Protein AF-A0A8X6UUN3-F1 (afdb_monomer)

pLDDT: mean 73.1, std 19.61, range [37.25, 91.31]

Secondary structure (DSSP, 8-state):
---HHHHHHHHHHHHTT--HHHHHHHHHHHHTSPPPPHHHHHHHHHHHHHH--GGGTTS----------------------

Sequence (81 aa):
MFSIKERLVVVSVRLQGISYEQARENFVPKFKKLGPSKQPIRNFVNKFQRIGNVADESRSQGHQRHKTNENTKSRSPTATT

Mean predicted aligned error: 13.79 Å

Radius of gyration: 19.44 Å; Cα contacts (8 Å, |Δi|>4): 38; chains: 1; bounding box: 53×35×51 Å

Structure (mmCIF, N/CA/C/O backbone):
data_AF-A0A8X6UUN3-F1
#
_entry.id   AF-A0A8X6UUN3-F1
#
loop_
_atom_site.group_PDB
_atom_site.id
_atom_site.type_symbol
_atom_site.label_atom_id
_atom_site.label_alt_id
_atom_site.label_comp_id
_atom_site.label_asym_id
_atom_site.label_entity_id
_atom_s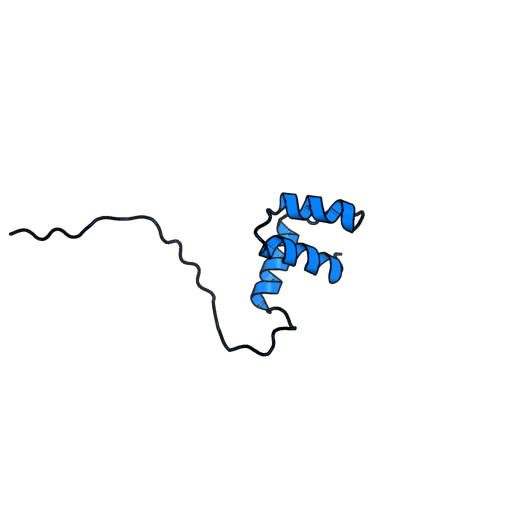ite.label_seq_id
_atom_site.pdbx_PDB_ins_code
_atom_site.Cartn_x
_atom_site.Cartn_y
_atom_site.Cartn_z
_atom_site.occupancy
_atom_site.B_iso_or_equiv
_atom_site.auth_seq_id
_atom_site.auth_comp_id
_atom_site.auth_asym_id
_atom_site.auth_atom_id
_atom_site.pdbx_PDB_model_num
ATOM 1 N N . MET A 1 1 ? 5.302 11.739 2.733 1.00 79.31 1 MET A N 1
ATOM 2 C CA . MET A 1 1 ? 5.556 10.828 1.590 1.00 79.31 1 MET A CA 1
ATOM 3 C C . MET A 1 1 ? 5.727 9.405 2.115 1.00 79.31 1 MET A C 1
ATOM 5 O O . MET A 1 1 ? 6.417 9.251 3.111 1.00 79.31 1 MET A O 1
ATOM 9 N N . PHE A 1 2 ? 5.108 8.391 1.495 1.00 85.19 2 PHE A N 1
ATOM 10 C CA . PHE A 1 2 ? 5.277 6.986 1.909 1.00 85.19 2 PHE A CA 1
ATOM 11 C C . PHE A 1 2 ? 6.590 6.409 1.370 1.00 85.19 2 PHE A C 1
ATOM 13 O O . PHE A 1 2 ? 6.889 6.568 0.183 1.00 85.19 2 PHE A O 1
ATOM 20 N N . SER A 1 3 ? 7.344 5.720 2.215 1.00 89.75 3 SER A N 1
ATOM 21 C CA . SER A 1 3 ? 8.533 4.935 1.881 1.00 89.75 3 SER A CA 1
ATOM 22 C C . SER A 1 3 ? 8.197 3.701 1.036 1.00 89.75 3 SER A C 1
ATOM 24 O O . SER A 1 3 ? 7.041 3.291 0.923 1.00 89.75 3 SER A O 1
ATOM 26 N N . ILE A 1 4 ? 9.221 3.083 0.443 1.00 87.81 4 ILE A N 1
ATOM 27 C CA . ILE A 1 4 ? 9.062 1.859 -0.357 1.00 87.81 4 ILE A CA 1
ATOM 28 C C . ILE A 1 4 ? 8.475 0.729 0.501 1.00 87.81 4 ILE A C 1
ATOM 30 O O . ILE A 1 4 ? 7.496 0.110 0.096 1.00 87.81 4 ILE A O 1
ATOM 34 N N . LYS A 1 5 ? 9.001 0.520 1.718 1.00 88.75 5 LYS A N 1
ATOM 35 C CA . LYS A 1 5 ? 8.505 -0.503 2.658 1.00 88.75 5 LYS A CA 1
ATOM 36 C C . LYS A 1 5 ? 7.025 -0.305 2.997 1.00 88.75 5 LYS A C 1
ATOM 38 O O . LYS A 1 5 ? 6.255 -1.259 2.970 1.00 88.75 5 LYS A O 1
ATOM 43 N N . GLU A 1 6 ? 6.620 0.936 3.265 1.00 89.88 6 GLU A N 1
ATOM 44 C CA . GLU A 1 6 ? 5.223 1.291 3.549 1.00 89.88 6 GLU A CA 1
ATOM 45 C C . GLU A 1 6 ? 4.306 0.973 2.359 1.00 89.88 6 GLU A C 1
ATOM 47 O O . GLU A 1 6 ? 3.246 0.376 2.537 1.00 89.88 6 GLU A O 1
ATOM 52 N N . ARG A 1 7 ? 4.726 1.308 1.132 1.00 90.00 7 ARG A N 1
ATOM 53 C CA . ARG A 1 7 ? 3.954 1.002 -0.084 1.00 90.00 7 ARG A CA 1
ATOM 54 C C . ARG A 1 7 ? 3.837 -0.503 -0.323 1.00 90.00 7 ARG A C 1
ATOM 56 O O . ARG A 1 7 ? 2.756 -0.959 -0.675 1.00 90.00 7 ARG A O 1
ATOM 63 N N . LEU A 1 8 ? 4.914 -1.263 -0.113 1.00 88.75 8 LEU A N 1
ATOM 64 C CA . LEU A 1 8 ? 4.917 -2.715 -0.312 1.00 88.75 8 LEU A CA 1
ATOM 65 C C . LEU A 1 8 ? 3.946 -3.428 0.629 1.00 88.75 8 LEU A C 1
ATOM 67 O O . LEU A 1 8 ? 3.182 -4.262 0.162 1.00 88.75 8 LEU A O 1
ATOM 71 N N . VAL A 1 9 ? 3.909 -3.056 1.913 1.00 90.19 9 VAL A N 1
ATOM 72 C CA . VAL A 1 9 ? 2.950 -3.638 2.872 1.00 90.19 9 VAL A CA 1
ATOM 73 C C . VAL A 1 9 ? 1.507 -3.359 2.454 1.00 90.19 9 VAL A C 1
ATOM 75 O O . VAL A 1 9 ? 0.652 -4.237 2.500 1.00 90.19 9 VAL A O 1
ATOM 78 N N . VAL A 1 10 ? 1.225 -2.134 2.015 1.00 89.62 10 VAL A N 1
ATOM 79 C CA . VAL A 1 10 ? -0.118 -1.743 1.569 1.00 89.62 10 VAL A CA 1
ATOM 80 C C . VAL A 1 10 ? -0.535 -2.522 0.320 1.00 89.62 10 VAL A C 1
ATOM 82 O O . VAL A 1 10 ? -1.677 -2.967 0.215 1.00 89.62 10 VAL A O 1
ATOM 85 N N . VAL A 1 11 ? 0.390 -2.704 -0.624 1.00 89.38 11 VAL A N 1
ATOM 86 C CA . VAL A 1 11 ? 0.147 -3.478 -1.844 1.00 89.38 11 VAL A CA 1
ATOM 87 C C . VAL A 1 11 ? -0.033 -4.961 -1.526 1.00 89.38 11 VAL A C 1
ATOM 89 O O . VAL A 1 11 ? -1.002 -5.543 -2.002 1.00 89.38 11 VAL A O 1
ATOM 92 N N . SER A 1 12 ? 0.815 -5.565 -0.686 1.00 88.94 12 SER A N 1
ATOM 93 C CA . SER A 1 12 ? 0.721 -6.991 -0.344 1.00 88.94 12 SER A CA 1
ATOM 94 C C . SER A 1 12 ? -0.613 -7.333 0.317 1.00 88.94 12 SER A C 1
ATOM 96 O O . SER A 1 12 ? -1.259 -8.303 -0.062 1.00 88.94 12 SER A O 1
ATOM 98 N N . VAL A 1 13 ? -1.071 -6.488 1.243 1.00 89.56 13 VAL A N 1
ATOM 99 C CA . VAL A 1 13 ? -2.371 -6.637 1.914 1.00 89.56 13 VAL A CA 1
ATOM 100 C C . VAL A 1 13 ? -3.521 -6.529 0.906 1.00 89.56 13 VAL A C 1
ATOM 102 O O . VAL A 1 13 ? -4.455 -7.326 0.931 1.00 89.56 13 VAL A O 1
ATOM 105 N N . ARG A 1 14 ? -3.443 -5.593 -0.048 1.00 90.44 14 ARG A N 1
ATOM 106 C CA . ARG A 1 14 ? -4.463 -5.456 -1.101 1.00 90.44 14 ARG A CA 1
ATOM 107 C C . ARG A 1 14 ? -4.496 -6.628 -2.078 1.00 90.44 14 ARG A C 1
ATOM 109 O O . ARG A 1 14 ? -5.580 -6.958 -2.552 1.00 90.44 14 ARG A O 1
ATOM 116 N N . LEU A 1 15 ? -3.351 -7.241 -2.377 1.00 87.31 15 LEU A N 1
ATOM 117 C CA . LEU A 1 15 ? -3.279 -8.436 -3.226 1.00 87.31 15 LEU A CA 1
ATOM 118 C C . LEU A 1 15 ? -3.885 -9.671 -2.545 1.00 87.31 15 LEU A C 1
ATOM 120 O O . LEU A 1 15 ? -4.415 -10.533 -3.232 1.00 87.31 15 LEU A O 1
ATOM 124 N N . GLN A 1 16 ? -3.891 -9.716 -1.211 1.00 87.94 16 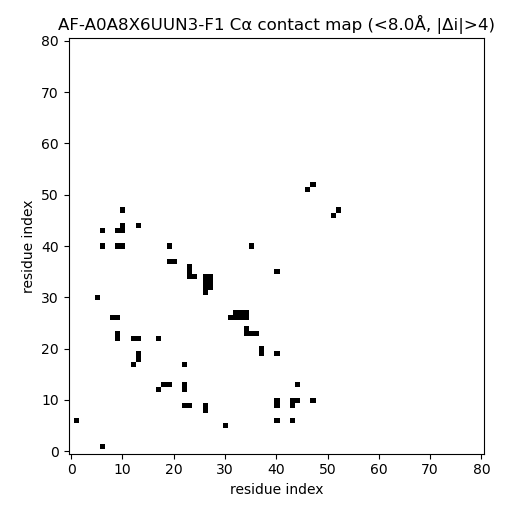GLN A N 1
ATOM 125 C CA . GLN A 1 16 ? -4.579 -10.748 -0.423 1.00 87.94 16 GLN A CA 1
ATOM 126 C C . GLN A 1 16 ? -6.109 -10.557 -0.366 1.00 87.94 16 GLN A C 1
ATOM 128 O O . GLN A 1 16 ? -6.795 -11.298 0.329 1.00 87.94 16 GLN A O 1
ATOM 133 N N . GLY A 1 17 ? -6.665 -9.555 -1.059 1.00 87.62 17 GLY A N 1
ATOM 134 C CA . GLY A 1 17 ? -8.109 -9.292 -1.095 1.00 87.62 17 GLY A CA 1
ATOM 135 C C . GLY A 1 17 ? -8.647 -8.474 0.084 1.00 87.62 17 GLY A C 1
ATOM 136 O O . GLY A 1 17 ? -9.833 -8.154 0.112 1.00 87.62 17 GLY A O 1
ATOM 137 N N . ILE A 1 18 ? -7.790 -8.058 1.020 1.00 91.06 18 ILE A N 1
ATOM 138 C CA . ILE A 1 18 ? -8.178 -7.267 2.197 1.00 91.06 18 ILE A CA 1
ATOM 139 C C . ILE A 1 18 ? -8.659 -5.878 1.768 1.00 91.06 18 ILE A C 1
ATOM 141 O O . ILE A 1 18 ? -8.055 -5.258 0.891 1.00 91.06 18 ILE A O 1
ATOM 145 N N . SER A 1 19 ? -9.732 -5.362 2.374 1.00 89.19 19 SER A N 1
ATOM 146 C CA . SER A 1 19 ? -10.337 -4.070 2.011 1.00 89.19 19 SER A CA 1
ATOM 147 C C . SER A 1 19 ? -9.395 -2.868 2.223 1.00 89.19 19 SER A C 1
ATOM 149 O O . SER A 1 19 ? -8.376 -2.945 2.907 1.00 89.19 19 SER A O 1
ATOM 151 N N . TYR A 1 20 ? -9.722 -1.720 1.617 1.00 87.31 20 TYR A N 1
ATOM 152 C CA . TYR A 1 20 ? -8.928 -0.490 1.770 1.00 87.31 20 TYR A CA 1
ATOM 153 C C . TYR A 1 20 ? -8.891 0.025 3.216 1.00 87.31 20 TYR A C 1
ATOM 155 O O . TYR A 1 20 ? -7.879 0.584 3.633 1.00 87.31 20 TYR A O 1
ATOM 163 N N . GLU A 1 21 ? -9.980 -0.156 3.961 1.00 87.81 21 GLU A N 1
ATOM 164 C CA . GLU A 1 21 ? -10.096 0.275 5.357 1.00 87.81 21 GLU A CA 1
ATOM 165 C C . GLU A 1 21 ? -9.264 -0.623 6.263 1.00 87.81 21 GLU A C 1
ATOM 167 O O . GLU A 1 21 ? -8.388 -0.133 6.969 1.00 87.81 21 GLU A O 1
ATOM 172 N N . GLN A 1 22 ? -9.393 -1.939 6.112 1.00 87.50 22 GLN A N 1
ATOM 173 C CA . GLN A 1 22 ? -8.567 -2.898 6.843 1.00 87.50 22 GLN A CA 1
ATOM 174 C C . GLN A 1 22 ? -7.074 -2.756 6.509 1.00 87.50 22 GLN A C 1
ATOM 176 O O . GLN A 1 22 ? -6.219 -2.912 7.379 1.00 87.50 22 GLN A O 1
ATOM 181 N N . ALA A 1 23 ? -6.717 -2.423 5.264 1.00 85.94 23 ALA A N 1
ATOM 182 C CA . ALA A 1 23 ? -5.326 -2.137 4.908 1.00 85.94 23 ALA A CA 1
ATOM 183 C C . ALA A 1 23 ? -4.783 -0.905 5.648 1.00 85.94 23 ALA A C 1
ATOM 185 O O . ALA A 1 23 ? -3.611 -0.872 6.027 1.00 85.94 23 ALA A O 1
ATOM 186 N N . ARG A 1 24 ? -5.635 0.098 5.880 1.00 86.62 24 ARG A N 1
ATOM 187 C CA . ARG A 1 24 ? -5.305 1.287 6.668 1.00 86.62 24 ARG A CA 1
ATOM 188 C C . ARG A 1 24 ? -5.186 0.948 8.154 1.00 86.62 24 ARG A C 1
ATOM 190 O O . ARG A 1 24 ? -4.219 1.371 8.781 1.00 86.62 24 ARG A O 1
ATOM 197 N N . GLU A 1 25 ? -6.107 0.158 8.694 1.00 87.00 25 GLU A N 1
ATOM 198 C CA . GLU A 1 25 ? -6.090 -0.297 10.090 1.00 87.00 25 GLU A CA 1
ATOM 199 C C . GLU A 1 25 ? -4.859 -1.141 10.409 1.00 87.00 25 GLU A C 1
ATOM 201 O O . GLU A 1 25 ? -4.249 -0.941 11.449 1.00 87.00 25 GLU A O 1
ATOM 206 N N . ASN A 1 26 ? -4.418 -2.003 9.489 1.00 85.00 26 ASN A N 1
ATOM 207 C CA . ASN A 1 26 ? -3.179 -2.771 9.643 1.00 85.00 26 ASN A CA 1
ATOM 208 C C . ASN A 1 26 ? -1.910 -1.907 9.508 1.00 85.00 26 ASN A C 1
ATOM 210 O O . ASN A 1 26 ? -0.840 -2.268 10.004 1.00 85.00 26 ASN A O 1
ATOM 214 N N . PHE A 1 27 ? -1.999 -0.758 8.832 1.00 88.25 27 PHE A N 1
ATOM 215 C CA . PHE A 1 27 ? -0.865 0.137 8.610 1.00 88.25 27 PHE A CA 1
ATOM 216 C C . PHE A 1 27 ? -0.507 0.953 9.856 1.00 88.25 27 PHE A C 1
ATOM 218 O O . PHE A 1 27 ? 0.672 1.085 10.193 1.00 88.25 27 PHE A O 1
ATOM 225 N N . VAL A 1 28 ? -1.519 1.503 10.533 1.00 86.50 28 VAL A N 1
ATOM 226 C CA . VAL A 1 28 ? -1.348 2.394 11.691 1.00 86.50 28 VAL A CA 1
ATOM 227 C C . VAL A 1 28 ? -0.516 1.767 12.820 1.00 86.50 28 VAL A C 1
ATOM 229 O O . VAL A 1 28 ? 0.473 2.392 13.207 1.00 86.50 28 VAL A O 1
ATOM 232 N N . PRO A 1 29 ? -0.812 0.552 13.324 1.00 87.69 29 PRO A N 1
ATOM 233 C CA . PRO A 1 29 ? -0.038 -0.050 14.407 1.00 87.69 29 PRO A CA 1
ATOM 234 C C . PRO A 1 29 ? 1.384 -0.407 13.960 1.00 87.69 29 PRO A C 1
ATOM 236 O O . PRO A 1 29 ? 2.324 -0.293 14.743 1.00 87.69 29 PRO A O 1
ATOM 239 N N . LYS A 1 30 ? 1.567 -0.784 12.687 1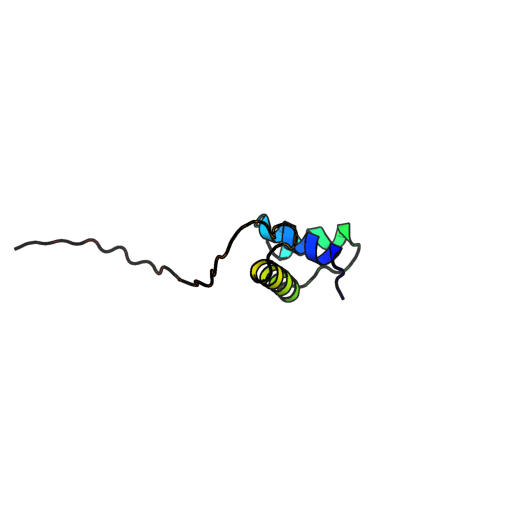.00 86.38 30 LYS A N 1
ATOM 240 C CA . LYS A 1 30 ? 2.860 -1.234 12.155 1.00 86.38 30 LYS A CA 1
ATOM 241 C C . LYS A 1 30 ? 3.847 -0.092 11.926 1.00 86.38 30 LYS A C 1
ATOM 243 O O . LYS A 1 30 ? 5.037 -0.252 12.180 1.00 86.38 30 LYS A O 1
ATOM 248 N N . PHE A 1 31 ? 3.367 1.050 11.440 1.00 88.50 31 PHE A N 1
ATOM 249 C CA . PHE A 1 31 ? 4.216 2.196 11.103 1.00 88.50 31 PHE A CA 1
ATOM 250 C C . PHE A 1 31 ? 4.081 3.369 12.076 1.00 88.50 31 PHE A C 1
ATOM 252 O O . PHE A 1 31 ? 4.804 4.350 11.918 1.00 88.50 31 PHE A O 1
ATOM 259 N N . LYS A 1 32 ? 3.185 3.274 13.072 1.00 88.25 32 LYS A N 1
ATOM 260 C CA . LYS A 1 32 ? 2.862 4.333 14.047 1.00 88.25 32 LYS A CA 1
ATOM 261 C C . LYS A 1 32 ? 2.556 5.677 13.371 1.00 88.25 32 LYS A C 1
ATOM 263 O O . LYS A 1 32 ? 2.978 6.736 13.826 1.00 88.25 32 LYS A O 1
ATOM 268 N N . LYS A 1 33 ? 1.859 5.623 12.234 1.00 86.19 33 LYS A N 1
ATOM 269 C CA . LYS A 1 33 ? 1.546 6.770 11.370 1.00 86.19 33 LYS A CA 1
ATOM 270 C C . LYS A 1 33 ? 0.123 6.672 10.856 1.00 86.19 33 LYS A C 1
ATOM 272 O O . LYS A 1 33 ? -0.431 5.580 10.752 1.00 86.19 33 LYS A O 1
ATOM 277 N N . LEU A 1 34 ? -0.431 7.811 10.447 1.00 84.38 34 LEU A N 1
ATOM 278 C CA . LEU A 1 34 ? -1.701 7.840 9.732 1.00 84.38 34 LEU A CA 1
ATOM 279 C C . LEU A 1 34 ? -1.606 6.976 8.471 1.00 84.38 34 LEU A C 1
ATOM 281 O O . LEU A 1 34 ? -0.731 7.171 7.623 1.00 84.38 34 LEU A O 1
ATOM 285 N N . GLY A 1 35 ? -2.509 6.002 8.370 1.00 84.75 35 GLY A N 1
ATOM 286 C CA . GLY A 1 35 ? -2.558 5.118 7.218 1.00 84.75 35 GLY A CA 1
ATOM 287 C C . GLY A 1 35 ? -2.980 5.846 5.941 1.00 84.75 35 GLY A C 1
ATOM 288 O O . GLY A 1 35 ? -3.699 6.849 6.010 1.00 84.75 35 GLY A O 1
ATOM 289 N N . PRO A 1 36 ? -2.537 5.355 4.772 1.00 86.81 36 PRO A N 1
ATOM 290 C CA . PRO A 1 36 ? -2.859 5.971 3.494 1.00 86.81 36 PRO A CA 1
ATOM 291 C C . PRO A 1 36 ? -4.367 5.980 3.236 1.00 86.81 36 PRO A C 1
ATOM 293 O O . PRO A 1 36 ? -5.071 5.010 3.505 1.00 86.81 36 PRO A O 1
ATOM 296 N N . SER A 1 37 ? -4.855 7.072 2.650 1.00 88.69 37 SER A N 1
ATOM 297 C CA . SER A 1 37 ? -6.223 7.150 2.138 1.00 88.69 37 SER A CA 1
ATOM 298 C C 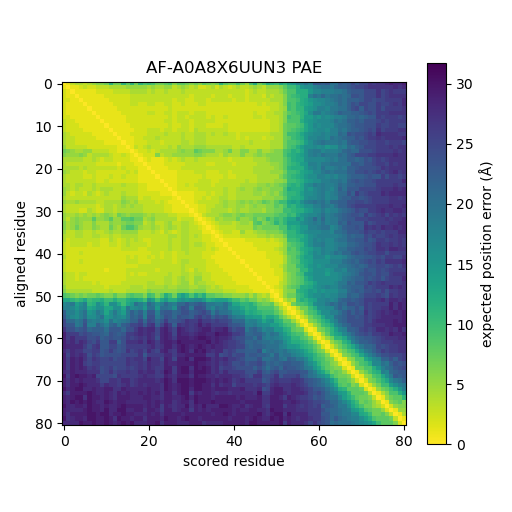. SER A 1 37 ? -6.421 6.205 0.942 1.00 88.69 37 SER A C 1
ATOM 300 O O . SER A 1 37 ? -5.465 5.770 0.292 1.00 88.69 37 SER A O 1
ATOM 302 N N . LYS A 1 38 ? -7.682 5.933 0.587 1.00 89.31 38 LYS A N 1
ATOM 303 C CA . LYS A 1 38 ? -8.066 5.017 -0.505 1.00 89.31 38 LYS A CA 1
ATOM 304 C C . LYS A 1 38 ? -7.368 5.314 -1.840 1.00 89.31 38 LYS A C 1
ATOM 306 O O . LYS A 1 38 ? -6.961 4.394 -2.548 1.00 89.31 38 LYS A O 1
ATOM 311 N N . GLN A 1 39 ? -7.203 6.590 -2.182 1.00 90.44 39 GLN A N 1
ATOM 312 C CA . GLN A 1 39 ? -6.621 7.016 -3.457 1.00 90.44 39 GLN A CA 1
ATOM 313 C C . GLN A 1 39 ? -5.107 6.735 -3.560 1.00 90.44 39 GLN A C 1
ATOM 315 O O . GLN A 1 39 ? -4.708 6.091 -4.531 1.00 90.44 39 GLN A O 1
ATOM 320 N N . PRO A 1 40 ? -4.267 7.082 -2.562 1.00 89.69 40 PRO A N 1
ATOM 321 C CA . PRO A 1 40 ? -2.888 6.598 -2.483 1.00 89.69 40 PRO A CA 1
ATOM 322 C C . PRO A 1 40 ? -2.761 5.075 -2.580 1.00 89.69 40 PRO A C 1
ATOM 324 O O . PRO A 1 40 ? -1.949 4.588 -3.362 1.00 89.69 40 PRO A O 1
ATOM 327 N N . ILE A 1 41 ? -3.598 4.323 -1.852 1.00 89.00 41 ILE A N 1
ATOM 328 C CA . ILE A 1 41 ? -3.580 2.852 -1.894 1.00 89.00 41 ILE A CA 1
ATOM 329 C C . ILE A 1 41 ? -3.849 2.358 -3.321 1.00 89.00 41 ILE A C 1
ATOM 331 O O . ILE A 1 41 ? -3.105 1.529 -3.845 1.00 89.00 41 ILE A O 1
ATOM 335 N N . ARG A 1 42 ? -4.879 2.899 -3.985 1.00 90.88 42 ARG A N 1
ATOM 336 C CA . ARG A 1 42 ? -5.206 2.562 -5.378 1.00 90.88 42 ARG A CA 1
ATOM 337 C C . ARG A 1 42 ? -4.048 2.877 -6.323 1.00 90.88 42 ARG A C 1
ATOM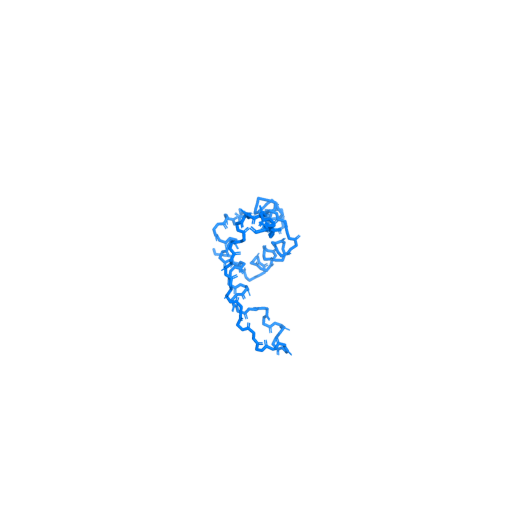 339 O O . ARG A 1 42 ? -3.739 2.061 -7.183 1.00 90.88 42 ARG A O 1
ATOM 346 N N . ASN A 1 43 ? -3.383 4.015 -6.144 1.00 91.31 43 ASN A N 1
ATOM 347 C CA . ASN A 1 43 ? -2.233 4.387 -6.963 1.00 91.31 43 ASN A CA 1
ATOM 348 C C . ASN A 1 43 ? -1.060 3.415 -6.780 1.00 91.31 43 ASN A C 1
ATOM 350 O O . ASN A 1 43 ? -0.411 3.070 -7.765 1.00 91.31 43 ASN A O 1
ATOM 354 N N . PHE A 1 44 ? -0.800 2.941 -5.557 1.00 89.88 44 PHE A N 1
ATOM 355 C CA . PHE A 1 44 ? 0.248 1.946 -5.308 1.00 89.88 44 PHE A CA 1
ATOM 356 C C . PHE A 1 44 ? -0.062 0.616 -5.989 1.00 89.88 44 PHE A C 1
ATOM 358 O O . PHE A 1 44 ? 0.804 0.078 -6.674 1.00 89.88 44 PHE A O 1
ATOM 365 N N . VAL A 1 45 ? -1.301 0.133 -5.869 1.00 88.12 45 VAL A N 1
ATOM 366 C CA . VAL A 1 45 ? -1.744 -1.112 -6.513 1.00 88.12 45 VAL A CA 1
ATOM 367 C C . VAL A 1 45 ? -1.690 -0.992 -8.035 1.00 88.12 45 VAL A C 1
ATOM 369 O O . VAL A 1 45 ? -1.104 -1.847 -8.687 1.00 88.12 45 VAL A O 1
ATOM 372 N N . ASN A 1 46 ? -2.215 0.095 -8.609 1.00 90.12 46 ASN A N 1
ATOM 373 C CA . ASN A 1 46 ? -2.165 0.328 -10.055 1.00 90.12 46 ASN A CA 1
ATOM 374 C C . ASN A 1 46 ? -0.722 0.390 -10.567 1.00 90.12 46 ASN A C 1
ATOM 376 O O . ASN A 1 46 ? -0.417 -0.136 -11.634 1.00 90.12 46 ASN A O 1
ATOM 380 N N . LYS A 1 47 ? 0.178 1.042 -9.819 1.00 88.50 47 LYS A N 1
ATOM 381 C CA . LYS A 1 47 ? 1.593 1.118 -10.188 1.00 88.50 47 LYS A CA 1
ATOM 382 C C . LYS A 1 47 ? 2.254 -0.259 -10.133 1.00 88.50 47 LYS A C 1
ATOM 384 O O . LYS A 1 47 ? 2.994 -0.591 -11.051 1.00 88.50 47 LYS A O 1
ATOM 389 N N . PHE A 1 48 ? 1.958 -1.046 -9.099 1.00 86.62 48 PHE A N 1
ATOM 390 C CA . PHE A 1 48 ? 2.442 -2.417 -8.967 1.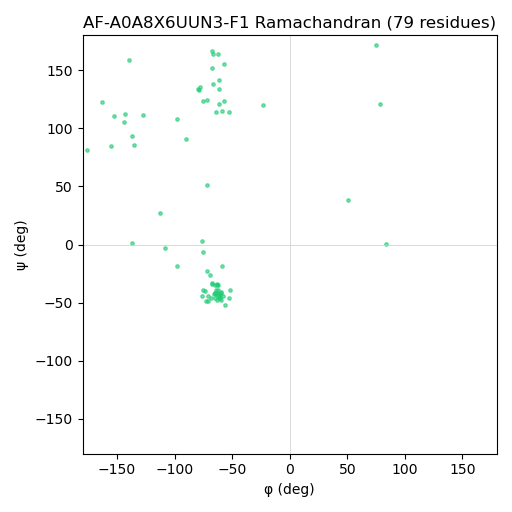00 86.62 48 PHE A CA 1
ATOM 391 C C . PHE A 1 48 ? 1.952 -3.307 -10.116 1.00 86.62 48 PHE A C 1
ATOM 393 O O . PHE A 1 48 ? 2.751 -3.987 -10.739 1.00 86.62 48 PHE A O 1
ATOM 400 N N . GLN A 1 49 ? 0.666 -3.238 -10.468 1.00 83.88 49 GLN A N 1
ATOM 401 C CA . GLN A 1 49 ? 0.105 -3.986 -11.599 1.00 83.88 49 GLN A CA 1
ATOM 402 C C . GLN A 1 49 ? 0.684 -3.549 -12.951 1.00 83.88 49 GLN A C 1
ATOM 404 O O . GLN A 1 49 ? 0.848 -4.372 -13.840 1.00 83.88 49 GLN A O 1
ATOM 409 N N . ARG A 1 50 ? 0.986 -2.255 -13.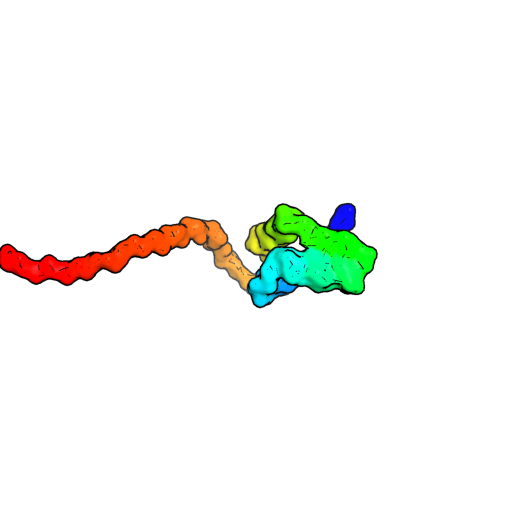121 1.00 84.38 50 ARG A N 1
ATOM 410 C CA . ARG A 1 50 ? 1.516 -1.718 -14.383 1.00 84.38 50 ARG A CA 1
ATOM 411 C C . ARG A 1 50 ? 2.974 -2.101 -14.632 1.00 84.38 50 ARG A C 1
ATOM 413 O O . ARG A 1 50 ? 3.341 -2.291 -15.783 1.00 84.38 50 ARG A O 1
ATOM 420 N N . ILE A 1 51 ? 3.801 -2.093 -13.590 1.00 81.12 51 ILE A N 1
ATOM 421 C CA . ILE A 1 51 ? 5.254 -2.298 -13.708 1.00 81.12 51 ILE A CA 1
ATOM 422 C C . ILE A 1 51 ? 5.628 -3.756 -13.399 1.00 81.12 51 ILE A C 1
ATOM 424 O O . ILE A 1 51 ? 6.697 -4.207 -13.787 1.00 81.12 51 ILE A O 1
ATOM 428 N N . GLY A 1 52 ? 4.743 -4.501 -12.735 1.00 68.31 52 GLY A N 1
ATOM 429 C CA . GLY A 1 52 ? 5.082 -5.786 -12.143 1.00 68.31 52 GLY A CA 1
ATOM 430 C C . GLY A 1 52 ? 5.909 -5.615 -10.867 1.00 68.31 52 GLY A C 1
ATOM 431 O O . GLY A 1 52 ? 6.332 -4.515 -10.489 1.00 68.31 52 GLY A O 1
ATOM 432 N N . ASN A 1 53 ? 6.120 -6.725 -10.167 1.00 64.12 53 ASN A N 1
ATOM 433 C CA . ASN A 1 53 ? 7.155 -6.802 -9.148 1.00 64.12 53 ASN A CA 1
ATOM 434 C C . ASN A 1 53 ? 8.498 -6.920 -9.881 1.00 64.12 53 ASN A C 1
ATOM 436 O O . ASN A 1 53 ? 8.665 -7.854 -10.652 1.00 64.12 53 ASN A O 1
ATOM 440 N N . VAL A 1 54 ? 9.458 -6.021 -9.639 1.00 52.75 54 VAL A N 1
ATOM 441 C CA . VAL A 1 54 ? 10.795 -6.075 -10.283 1.00 52.75 54 VAL A CA 1
ATOM 442 C C . VAL A 1 54 ? 11.523 -7.400 -9.981 1.00 52.75 54 VAL A C 1
ATOM 444 O O . VAL A 1 54 ? 12.421 -7.802 -10.705 1.00 52.75 54 VAL A O 1
ATOM 447 N N . ALA A 1 55 ? 11.106 -8.126 -8.938 1.00 50.31 55 ALA A N 1
ATOM 448 C CA . ALA A 1 55 ? 11.622 -9.460 -8.630 1.00 50.31 55 ALA A CA 1
ATOM 449 C C . ALA A 1 55 ? 11.099 -10.589 -9.551 1.00 50.31 55 ALA A C 1
ATOM 451 O O . ALA A 1 55 ? 11.579 -11.709 -9.425 1.00 50.31 55 ALA A O 1
ATOM 452 N N . ASP A 1 56 ? 10.143 -10.321 -10.449 1.00 45.91 56 ASP A N 1
ATOM 453 C CA . ASP A 1 56 ? 9.577 -11.297 -11.400 1.00 45.91 56 ASP A CA 1
ATOM 454 C C . ASP A 1 56 ? 9.944 -10.958 -12.862 1.00 45.91 56 ASP A C 1
ATOM 456 O O . ASP A 1 56 ? 9.240 -11.321 -13.802 1.00 45.91 56 ASP A O 1
ATOM 460 N N . GLU A 1 57 ? 11.075 -10.279 -13.098 1.00 48.09 57 GLU A N 1
ATOM 461 C CA . GLU A 1 57 ? 11.673 -10.140 -14.441 1.00 48.09 57 GLU A CA 1
ATOM 462 C C . GLU A 1 57 ? 12.298 -11.467 -14.921 1.00 48.09 57 GLU A C 1
ATOM 464 O O . GLU A 1 57 ? 13.452 -11.570 -15.328 1.00 48.09 57 GLU A O 1
ATOM 469 N N . SER A 1 58 ? 11.520 -12.543 -14.854 1.00 47.31 58 SER A N 1
ATOM 470 C CA . SER A 1 58 ? 11.829 -13.817 -15.502 1.00 47.31 58 SER A CA 1
ATOM 471 C C . SER A 1 58 ? 10.616 -14.455 -16.176 1.00 47.31 58 SER A C 1
ATOM 473 O O . SER A 1 58 ? 10.765 -15.531 -16.752 1.00 47.31 58 SER A O 1
ATOM 475 N N . ARG A 1 59 ? 9.425 -13.833 -16.163 1.00 51.25 59 ARG A N 1
ATOM 476 C CA . ARG A 1 59 ? 8.262 -14.385 -16.875 1.00 51.25 59 ARG A CA 1
ATOM 477 C C . ARG A 1 59 ? 7.447 -13.338 -17.634 1.00 51.25 59 ARG A C 1
ATOM 479 O O . ARG A 1 59 ? 6.468 -12.788 -17.155 1.00 51.25 59 ARG A O 1
ATOM 486 N N . SER A 1 60 ? 7.833 -13.231 -18.903 1.00 43.75 60 SER A N 1
ATOM 487 C CA . SER A 1 60 ? 6.931 -13.260 -20.059 1.00 43.75 60 SER A CA 1
ATOM 488 C C . SER A 1 60 ? 6.136 -12.000 -20.412 1.00 43.75 60 SER A C 1
ATOM 490 O O . SER A 1 60 ? 5.261 -11.530 -19.692 1.00 43.75 60 SER A O 1
ATOM 492 N N . GLN A 1 61 ? 6.395 -11.548 -21.646 1.00 52.22 61 GLN A N 1
ATOM 493 C CA . GLN A 1 61 ? 5.472 -10.850 -22.545 1.00 52.22 61 GLN A CA 1
ATOM 494 C C . GLN A 1 61 ? 3.996 -11.130 -22.221 1.00 52.22 61 GLN A C 1
ATOM 496 O O . GLN A 1 61 ? 3.534 -12.265 -22.316 1.00 52.22 61 GLN A O 1
ATOM 501 N N . GLY A 1 62 ? 3.231 -10.088 -21.904 1.00 43.84 62 GLY A N 1
ATOM 502 C CA . GLY A 1 62 ? 1.802 -10.243 -21.665 1.00 43.84 62 GLY A CA 1
ATOM 503 C C . GLY A 1 62 ? 1.105 -8.918 -21.421 1.00 43.84 62 GLY A C 1
ATOM 504 O O . GLY A 1 62 ? 0.838 -8.532 -20.289 1.00 43.84 62 GLY A O 1
ATOM 505 N N . HIS A 1 63 ? 0.783 -8.216 -22.502 1.00 51.97 63 HIS A N 1
ATOM 506 C CA . HIS A 1 63 ? -0.217 -7.157 -22.486 1.00 51.97 63 HIS A CA 1
ATOM 507 C C . HIS A 1 63 ? -1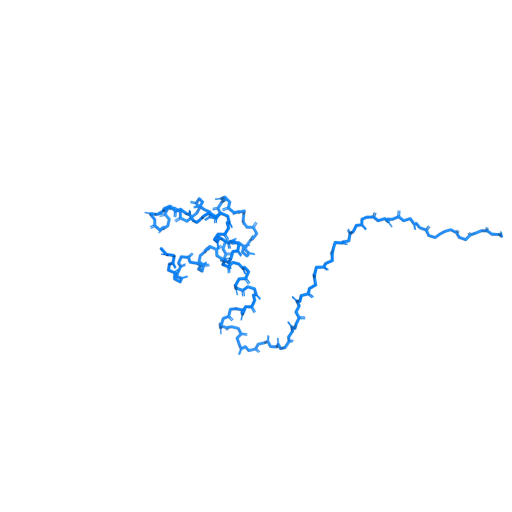.522 -7.692 -21.873 1.00 51.97 63 HIS A C 1
ATOM 509 O O . HIS A 1 63 ? -2.180 -8.516 -22.495 1.00 51.97 63 HIS A O 1
ATOM 515 N N . GLN A 1 64 ? -1.953 -7.195 -20.710 1.00 48.06 64 GLN A N 1
ATOM 516 C CA . GLN A 1 64 ? -3.352 -7.330 -20.287 1.00 48.06 64 GLN A CA 1
ATOM 517 C C . GLN A 1 64 ? -3.888 -6.011 -19.728 1.00 48.06 64 GLN A C 1
ATOM 519 O O . GLN A 1 64 ? -3.920 -5.741 -18.530 1.00 48.06 64 GLN A O 1
ATOM 524 N N . ARG A 1 65 ? -4.361 -5.177 -20.658 1.00 52.66 65 ARG A N 1
ATOM 525 C CA . ARG A 1 65 ? -5.512 -4.304 -20.424 1.00 52.66 65 ARG A CA 1
ATOM 526 C C . ARG A 1 65 ? -6.708 -5.031 -21.021 1.00 52.66 65 ARG A C 1
ATOM 528 O O . ARG A 1 65 ? -6.804 -5.032 -22.232 1.00 52.66 65 ARG A O 1
ATOM 535 N N . HIS A 1 66 ? -7.625 -5.569 -20.229 1.00 41.00 66 HIS A N 1
ATOM 536 C CA . HIS A 1 66 ? -9.004 -5.750 -20.686 1.00 41.00 66 HIS A CA 1
ATOM 537 C C . HIS A 1 66 ? -9.951 -5.511 -19.509 1.00 41.00 66 HIS A C 1
ATOM 539 O O . HIS A 1 66 ? -10.057 -6.299 -18.576 1.00 41.00 66 HIS A O 1
ATOM 545 N N . LYS A 1 67 ? -10.603 -4.343 -19.550 1.00 49.44 67 LYS A N 1
ATOM 546 C CA . LYS A 1 67 ? -11.906 -4.143 -18.924 1.00 49.44 67 LYS A CA 1
ATOM 547 C C . LYS A 1 67 ? -12.908 -4.903 -19.789 1.00 49.44 67 LYS A C 1
ATOM 549 O O . LYS A 1 67 ? -13.027 -4.535 -20.954 1.00 49.44 67 LYS A O 1
ATOM 554 N N . THR A 1 68 ? -13.678 -5.820 -19.220 1.00 42.66 68 THR A N 1
ATOM 555 C CA . THR A 1 68 ? -14.994 -6.152 -19.777 1.00 42.66 68 THR A CA 1
ATOM 556 C C . THR A 1 68 ? -15.951 -6.434 -18.626 1.00 42.66 68 THR A C 1
ATOM 558 O O . THR A 1 68 ? -15.775 -7.381 -17.869 1.00 42.66 68 THR A O 1
ATOM 561 N N . ASN A 1 69 ? -16.929 -5.540 -18.470 1.00 44.69 69 ASN A N 1
ATOM 562 C CA . ASN A 1 69 ? -18.166 -5.806 -17.748 1.00 44.69 69 ASN A CA 1
ATOM 563 C C . ASN A 1 69 ? -18.918 -6.898 -18.516 1.00 44.69 69 ASN A C 1
ATOM 565 O O . ASN A 1 69 ? -19.398 -6.619 -19.614 1.00 44.69 69 ASN A O 1
ATOM 569 N N . GLU A 1 70 ? -19.085 -8.087 -17.948 1.00 41.84 70 GLU A N 1
ATOM 570 C CA . GLU A 1 70 ? -20.094 -9.026 -18.442 1.00 41.84 70 GLU A CA 1
ATOM 571 C C . GLU A 1 70 ? -21.402 -8.769 -17.700 1.00 41.84 70 GLU A C 1
ATOM 573 O O . GLU A 1 70 ? -21.667 -9.244 -16.597 1.00 41.84 70 GLU A O 1
ATOM 578 N N . ASN A 1 71 ? -22.177 -7.886 -18.327 1.00 37.25 71 ASN A N 1
ATOM 579 C CA . ASN A 1 71 ? -23.581 -7.654 -18.061 1.00 37.25 71 ASN A CA 1
ATOM 580 C C . ASN A 1 71 ? -24.369 -8.944 -18.330 1.00 37.25 71 ASN A C 1
ATOM 582 O O . ASN A 1 71 ? -24.209 -9.597 -19.360 1.00 37.25 71 ASN A O 1
ATOM 586 N N . THR A 1 72 ? -25.245 -9.275 -17.397 1.00 49.34 72 THR A N 1
ATOM 587 C CA . THR A 1 72 ? -26.158 -10.407 -17.418 1.00 49.34 72 THR A CA 1
ATOM 588 C C . THR A 1 72 ? -27.139 -10.324 -18.590 1.00 49.34 72 THR A C 1
ATOM 590 O O . THR A 1 72 ? -27.975 -9.425 -18.650 1.00 49.34 72 THR A O 1
ATOM 593 N N . LYS A 1 73 ? -27.140 -11.324 -19.480 1.00 42.84 73 LYS A N 1
ATOM 594 C CA . LYS A 1 73 ? -28.381 -11.748 -20.150 1.00 42.84 73 LYS A CA 1
ATOM 595 C C . LYS A 1 73 ? -28.308 -13.197 -20.619 1.00 42.84 73 LYS A C 1
ATOM 597 O O . LYS A 1 73 ? -28.038 -13.495 -21.775 1.00 42.84 73 LYS A O 1
ATOM 602 N N . SER A 1 74 ? -28.625 -14.094 -19.692 1.00 47.28 74 SER A N 1
ATOM 603 C CA . SER A 1 74 ? -29.196 -15.395 -20.026 1.00 47.28 74 SER A CA 1
ATOM 604 C C . SER A 1 74 ? -30.500 -15.170 -20.800 1.00 47.28 74 SER A C 1
ATOM 606 O O . SER A 1 74 ? -31.453 -14.598 -20.265 1.00 47.28 74 SER A O 1
ATOM 608 N N . ARG A 1 75 ? -30.537 -15.574 -22.071 1.00 47.06 75 ARG A N 1
ATOM 609 C CA . ARG A 1 75 ? -31.769 -16.002 -22.740 1.00 47.06 75 ARG A CA 1
ATOM 610 C C . ARG A 1 75 ? -31.411 -16.985 -23.850 1.00 47.06 75 ARG A C 1
ATOM 612 O O . ARG A 1 75 ? -30.752 -16.640 -24.823 1.00 47.06 75 ARG A O 1
ATOM 619 N N . SER A 1 76 ? -31.811 -18.220 -23.593 1.00 44.81 76 SER A N 1
ATOM 620 C CA . SER A 1 76 ? -31.602 -19.450 -24.346 1.00 44.81 76 SER A CA 1
ATOM 621 C C . SER A 1 76 ? -32.116 -19.378 -25.793 1.00 44.81 76 SER A C 1
ATOM 623 O O . SER A 1 76 ? -33.065 -18.636 -26.059 1.00 44.81 76 SER A O 1
ATOM 625 N N . PRO A 1 77 ? -31.572 -20.190 -26.719 1.00 52.78 77 PRO A N 1
ATOM 626 C CA . PRO A 1 77 ? -32.144 -20.362 -28.045 1.00 52.78 77 PRO A CA 1
ATOM 627 C C . PRO A 1 77 ? -33.334 -21.329 -27.964 1.00 52.78 77 PRO A C 1
ATOM 629 O O . PRO A 1 77 ? -33.229 -22.400 -27.372 1.00 52.78 77 PRO A O 1
ATOM 632 N N . THR A 1 78 ? -34.465 -20.977 -28.572 1.00 45.97 78 THR A N 1
ATOM 633 C CA . THR A 1 78 ? -35.504 -21.957 -28.925 1.00 45.97 78 THR A CA 1
ATOM 634 C C . THR A 1 78 ? -35.824 -21.778 -30.399 1.00 45.97 78 THR A C 1
ATOM 636 O O . THR A 1 78 ? -36.326 -20.743 -30.824 1.00 45.97 78 THR A O 1
ATOM 639 N N . ALA A 1 79 ? -35.441 -22.783 -31.181 1.00 46.41 79 ALA A N 1
ATOM 640 C CA . ALA A 1 79 ? -35.962 -23.025 -32.516 1.00 46.41 79 ALA A CA 1
ATOM 641 C C . ALA A 1 79 ? -37.337 -23.678 -32.363 1.00 46.41 79 ALA A C 1
ATOM 643 O O . ALA A 1 79 ? -37.444 -24.588 -31.544 1.00 46.41 79 ALA A O 1
ATOM 644 N N . THR A 1 80 ? -38.355 -23.264 -33.122 1.00 44.97 80 THR A N 1
ATOM 645 C CA . THR A 1 80 ? -39.530 -24.093 -33.457 1.00 44.97 80 THR A CA 1
ATOM 646 C C . THR A 1 80 ? -40.280 -23.486 -34.652 1.00 44.97 80 THR A C 1
ATOM 648 O O . THR A 1 80 ? -40.711 -22.339 -34.572 1.00 44.97 80 THR A O 1
ATOM 651 N N . THR A 1 81 ? -40.403 -24.334 -35.684 1.00 45.03 81 THR A N 1
ATOM 652 C CA . THR A 1 81 ? -41.337 -24.399 -36.833 1.00 45.03 81 THR A CA 1
ATOM 653 C C . THR A 1 81 ? -41.337 -23.288 -37.875 1.00 45.03 81 THR A C 1
ATOM 6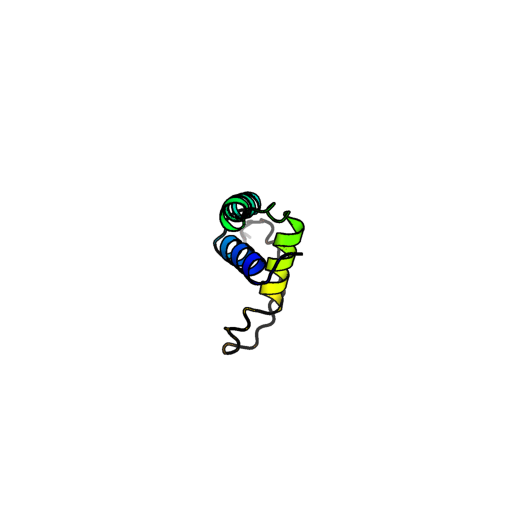55 O O . THR A 1 81 ? -41.880 -22.196 -37.618 1.00 45.03 81 THR A O 1
#

Nearest PDB structures (foldseek):
  7s03-assembly1_A-2  TM=5.390E-01  e=9.546E-01  Homo sapiens
  5hoo-assembly1_A  TM=5.341E-01  e=9.546E-01  Drosophila mauritiana
  2rn7-assembly1_A  TM=3.892E-01  e=4.075E-01  Shigella flexneri
  5hoo-assembly1_B  TM=5.335E-01  e=1.240E+00  Drosophila mauritiana
  3hot-assembly1_A  TM=4.652E-01  e=9.546E-01  Drosophila mauritiana

Solvent-accessible surface area (backbone atoms only — not comparable to full-atom values): 5426 Å² total; per-residue (Å²): 134,84,51,71,68,59,48,49,54,50,36,54,40,46,72,72,68,49,49,68,64,58,45,23,62,61,34,25,78,75,67,75,42,89,44,67,54,68,64,61,52,50,51,50,40,53,50,40,70,72,70,46,61,82,90,55,86,82,68,75,95,72,93,79,87,77,90,74,87,83,74,91,73,94,75,83,91,80,88,82,136

Foldseek 3Di:
DDDPVLLVQLQVCVVVVHDNVVSQVVSCVVPVDRGDDPVVSVVSNVVCVVPPDPVPVPDDDDDDDDDDDPDDDDDDDDDDD

Organism: Nephila pilipes (NCBI:txid299642)